Protein AF-A0A5E4IST2-F1 (afdb_monomer)

Mean predicted aligned error: 8.86 Å

Radius of gyration: 12.84 Å; Cα contacts (8 Å, |Δi|>4): 180; chains: 1; bounding box: 30×35×32 Å

Nearest PDB structures (foldseek):
  4nkb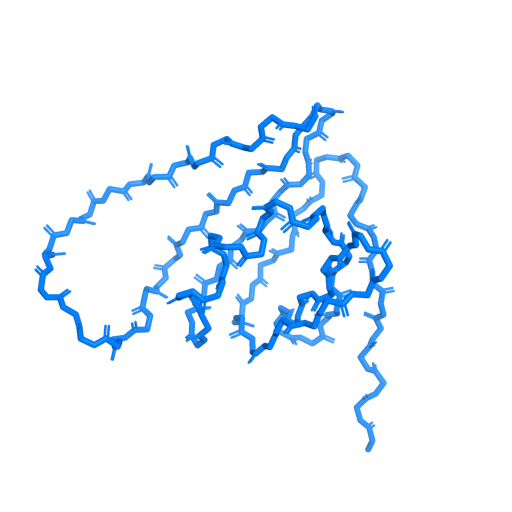-assembly1_B-2  TM=2.729E-01  e=9.017E+00  Caenorhabditis elegans
  1foe-assembly1_A  TM=2.025E-01  e=8.528E+00  Mus musculus

Secondary structure (DSSP, 8-state):
-----EE---TT-EEEEEEEEEEEETTEEEEEETTEEEEEEGGGHHHHGGGTTSEEEEEE-SSEEEEEEEE----S----------EEEE-

pLDDT: mean 79.35, std 18.85, range [38.97, 94.0]

Solvent-accessible surface area (b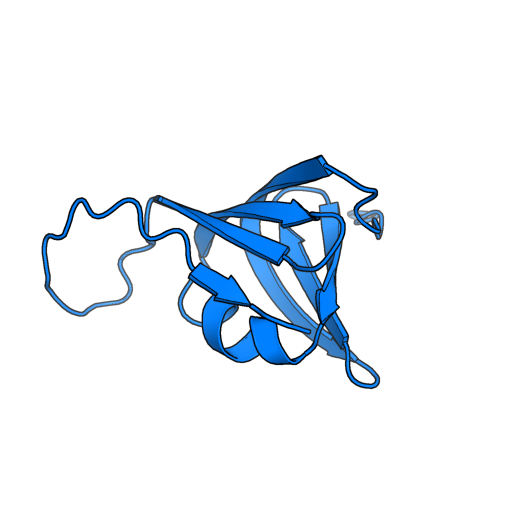ackbone atoms only — not comparable to full-atom values): 5384 Å² total; per-residue (Å²): 133,84,83,56,51,77,43,74,71,50,77,74,31,67,55,69,27,40,25,71,47,76,44,80,54,96,76,26,23,42,34,28,36,54,79,36,25,36,62,42,61,41,80,52,43,76,71,46,62,81,38,50,65,8,34,34,33,43,32,26,46,94,72,35,44,40,42,40,78,78,42,81,47,90,71,90,75,94,72,97,67,99,61,93,61,72,49,78,45,87,112

Foldseek 3Di:
DQPQAEDEADAQRKQWAAFADWDDDDQWIFTRGPSHTYIGGPVCVVVCVQQHRFTWMWTHHPFWIWIFTDGGDPPDDDDDDPDRDGDTDGD

Sequence (91 aa):
MIDSKVHRLGFYEESVGDLHNIREMDGYIMSSIGPVVVILPHELGAKLRPLIGSRIGILRTEQDYRLRIFQASKTGSTTKSTLMNTIRCQV

Structure (mmCIF, N/CA/C/O backbone):
data_AF-A0A5E4IST2-F1
#
_entry.id   AF-A0A5E4IST2-F1
#
loop_
_atom_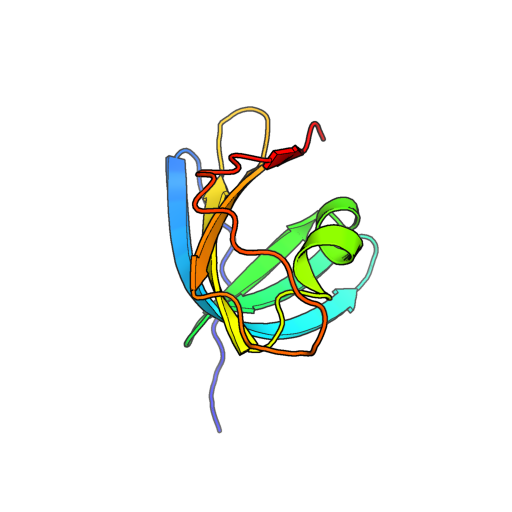site.group_PDB
_atom_site.id
_atom_site.type_symbol
_atom_site.label_atom_id
_atom_site.label_alt_id
_atom_site.label_comp_id
_atom_site.label_asym_id
_atom_site.label_entity_id
_atom_site.label_seq_id
_atom_site.pdbx_PDB_ins_code
_atom_site.Cartn_x
_atom_site.Cartn_y
_atom_site.Cartn_z
_atom_site.occupancy
_atom_site.B_iso_or_equiv
_atom_site.auth_seq_id
_atom_site.auth_comp_id
_atom_site.auth_asym_id
_atom_site.auth_atom_id
_atom_site.pdbx_PDB_model_num
ATOM 1 N N . MET A 1 1 ? -16.188 -12.631 9.703 1.00 40.19 1 MET A N 1
ATOM 2 C CA . MET A 1 1 ? -14.822 -13.029 9.305 1.00 40.19 1 MET A CA 1
ATOM 3 C C . MET A 1 1 ? -14.432 -12.090 8.184 1.00 40.19 1 MET A C 1
ATOM 5 O O . MET A 1 1 ? -15.166 -12.032 7.210 1.00 40.19 1 MET A O 1
ATOM 9 N N . ILE A 1 2 ? -13.429 -11.234 8.376 1.00 47.81 2 ILE A N 1
ATOM 10 C CA . ILE A 1 2 ? -13.005 -10.310 7.318 1.00 47.81 2 ILE A CA 1
ATOM 11 C C . ILE A 1 2 ? -11.958 -11.077 6.515 1.00 47.81 2 ILE A C 1
ATOM 13 O O . ILE A 1 2 ? -10.840 -11.256 6.994 1.00 47.81 2 ILE A O 1
ATOM 17 N N . ASP A 1 3 ? -12.341 -11.587 5.344 1.00 55.00 3 ASP A N 1
ATOM 18 C CA . ASP A 1 3 ? -11.401 -12.075 4.333 1.00 55.00 3 ASP A CA 1
ATOM 19 C C . ASP A 1 3 ? -10.626 -10.867 3.807 1.00 55.00 3 ASP A C 1
ATOM 21 O O . ASP A 1 3 ? -10.982 -10.239 2.808 1.00 55.00 3 ASP A O 1
ATOM 25 N N . SER A 1 4 ? -9.598 -10.463 4.548 1.00 65.56 4 SER A N 1
ATOM 26 C CA . SER A 1 4 ? -8.684 -9.426 4.099 1.00 65.56 4 SER A CA 1
ATOM 27 C C . SER A 1 4 ? -7.916 -9.970 2.902 1.00 65.56 4 SER A C 1
ATOM 29 O O . SER A 1 4 ? -6.939 -10.707 3.051 1.00 65.56 4 SER A O 1
ATOM 31 N N . LYS A 1 5 ? -8.390 -9.637 1.699 1.00 77.44 5 LYS A N 1
ATOM 32 C CA . LYS A 1 5 ? -7.757 -10.052 0.452 1.00 77.44 5 LYS A CA 1
ATOM 33 C C . LYS A 1 5 ? -6.330 -9.517 0.431 1.00 77.44 5 LYS A C 1
ATOM 35 O O . LYS A 1 5 ? -6.102 -8.307 0.510 1.00 77.44 5 LYS A O 1
ATOM 40 N N . VAL A 1 6 ? -5.381 -10.440 0.342 1.00 84.88 6 VAL A N 1
ATOM 41 C CA . VAL A 1 6 ? -3.975 -10.104 0.159 1.00 84.88 6 VAL A CA 1
ATOM 42 C C . VAL A 1 6 ? -3.796 -9.635 -1.278 1.00 84.88 6 VAL A C 1
ATOM 44 O O . VAL A 1 6 ? -4.164 -10.336 -2.221 1.00 84.88 6 VAL A O 1
ATOM 47 N N . HIS A 1 7 ? -3.264 -8.432 -1.439 1.00 89.31 7 HIS A N 1
ATOM 48 C CA . HIS A 1 7 ? -3.091 -7.767 -2.716 1.00 89.31 7 HIS A CA 1
ATOM 49 C C . HIS A 1 7 ? -1.634 -7.377 -2.920 1.00 89.31 7 HIS A C 1
ATOM 51 O O . HIS A 1 7 ? -0.984 -6.804 -2.041 1.00 89.31 7 HIS A O 1
ATOM 57 N N . ARG A 1 8 ? -1.115 -7.683 -4.105 1.00 89.75 8 ARG A N 1
ATOM 58 C CA . ARG A 1 8 ? 0.213 -7.251 -4.530 1.00 89.75 8 ARG A CA 1
ATOM 59 C C . ARG A 1 8 ? 0.035 -6.102 -5.508 1.00 89.75 8 ARG A C 1
ATOM 61 O O . ARG A 1 8 ? -0.564 -6.297 -6.556 1.00 89.75 8 ARG A O 1
ATOM 68 N N . LEU A 1 9 ? 0.589 -4.943 -5.163 1.00 90.38 9 LEU A N 1
ATOM 69 C CA . LEU A 1 9 ? 0.533 -3.760 -6.017 1.00 90.38 9 LEU A CA 1
ATOM 70 C C . LEU A 1 9 ? 1.274 -4.000 -7.339 1.00 90.38 9 LEU A C 1
ATOM 72 O O . LEU A 1 9 ? 2.451 -4.382 -7.329 1.00 90.38 9 LEU A O 1
ATOM 76 N N . GLY A 1 10 ? 0.588 -3.757 -8.452 1.00 91.62 10 GLY A N 1
ATOM 77 C CA . GLY A 1 10 ? 1.157 -3.653 -9.791 1.00 91.62 10 GLY A CA 1
ATOM 78 C C . GLY A 1 10 ? 1.883 -2.324 -10.022 1.00 91.62 10 GLY A C 1
ATOM 79 O O . GLY A 1 10 ? 1.924 -1.452 -9.154 1.00 91.62 10 GLY A O 1
ATOM 80 N N . PHE A 1 11 ? 2.486 -2.153 -11.200 1.00 92.75 11 PHE A N 1
ATOM 81 C CA . PHE A 1 11 ? 3.175 -0.905 -11.535 1.00 92.75 11 PHE A CA 1
ATOM 82 C C . PHE A 1 11 ? 2.207 0.274 -11.596 1.00 92.75 11 PHE A C 1
ATOM 84 O O . PHE A 1 11 ? 1.149 0.189 -12.213 1.00 92.75 11 PHE A O 1
ATOM 91 N N . TYR A 1 12 ? 2.608 1.374 -10.958 1.00 92.69 12 TYR A N 1
ATOM 92 C CA . TYR A 1 12 ? 1.822 2.596 -10.792 1.00 92.69 12 TYR A CA 1
ATOM 93 C C . TYR A 1 12 ? 0.493 2.397 -10.055 1.00 92.69 12 TYR A C 1
ATOM 95 O O . TYR A 1 12 ? -0.372 3.270 -10.088 1.00 92.69 12 TYR A O 1
ATOM 103 N N . GLU A 1 13 ? 0.346 1.276 -9.348 1.00 94.00 13 GLU A N 1
ATOM 104 C CA . GLU A 1 13 ? -0.799 1.026 -8.490 1.00 94.00 13 GLU A CA 1
ATOM 105 C C . GLU A 1 13 ? -0.558 1.604 -7.093 1.00 94.00 13 GLU A C 1
ATOM 107 O O . GLU A 1 13 ? 0.503 1.409 -6.488 1.00 94.00 13 GLU A O 1
ATOM 112 N N . GLU A 1 14 ? -1.560 2.310 -6.573 1.00 92.94 14 GLU A N 1
ATOM 113 C CA . GLU A 1 14 ? -1.542 2.900 -5.239 1.00 92.94 14 GLU A CA 1
ATOM 114 C C . GLU A 1 14 ? -2.609 2.258 -4.351 1.00 92.94 14 GLU A C 1
ATOM 116 O O . GLU A 1 14 ? -3.779 2.180 -4.723 1.00 92.94 14 GLU A O 1
ATOM 121 N N . SER A 1 15 ? -2.220 1.857 -3.140 1.00 93.31 15 SER A N 1
ATOM 122 C CA . SER A 1 15 ? -3.164 1.518 -2.073 1.00 93.31 15 SER A CA 1
ATOM 123 C C . SER A 1 15 ? -3.234 2.659 -1.071 1.00 93.31 15 SER A C 1
ATOM 125 O O . SER A 1 15 ? -2.224 3.001 -0.455 1.00 93.31 15 SER A O 1
ATOM 127 N N . VAL A 1 16 ? -4.432 3.208 -0.869 1.00 93.19 16 VAL A N 1
ATOM 128 C CA . VAL A 1 16 ? -4.691 4.306 0.070 1.00 93.19 16 VAL A CA 1
ATOM 129 C C . VAL A 1 16 ? -5.711 3.876 1.113 1.00 93.19 16 VAL A C 1
ATOM 131 O O . VAL A 1 16 ? -6.801 3.421 0.772 1.00 93.19 16 VAL A O 1
ATOM 134 N N . GLY A 1 17 ? -5.392 4.076 2.387 1.00 92.56 17 GLY A N 1
ATOM 135 C CA . GLY A 1 17 ? -6.290 3.731 3.484 1.00 92.56 17 GLY A CA 1
ATOM 136 C C . GLY A 1 17 ? -5.653 3.912 4.852 1.00 92.56 17 GLY A C 1
ATOM 137 O O . GLY A 1 17 ? -4.516 4.370 4.976 1.00 92.56 17 GLY A O 1
ATOM 138 N N . ASP A 1 18 ? -6.407 3.554 5.883 1.00 93.31 18 ASP A N 1
ATOM 139 C CA . ASP A 1 18 ? -5.921 3.586 7.257 1.00 93.31 18 ASP A CA 1
ATOM 140 C C . ASP A 1 18 ? -5.016 2.384 7.508 1.00 93.31 18 ASP A C 1
ATOM 142 O O . ASP A 1 18 ? -5.376 1.240 7.218 1.00 93.31 18 ASP A O 1
ATOM 146 N N . LEU A 1 19 ? -3.816 2.640 8.024 1.00 93.12 19 LEU A N 1
ATOM 147 C CA . LEU A 1 19 ? -2.886 1.580 8.373 1.00 93.12 19 LEU A CA 1
ATOM 148 C C . LEU A 1 19 ? -3.297 0.968 9.710 1.00 93.12 19 LEU A C 1
ATOM 150 O O . LEU A 1 19 ? -3.111 1.576 10.761 1.00 93.12 19 LEU A O 1
ATOM 154 N N . HIS A 1 20 ? -3.828 -0.247 9.690 1.00 91.12 20 HIS A N 1
ATOM 155 C CA . HIS A 1 20 ? -4.317 -0.904 10.901 1.00 91.12 20 HIS A CA 1
ATOM 156 C C . HIS A 1 20 ? -3.259 -1.769 11.581 1.00 91.12 20 HIS A C 1
ATOM 158 O O . HIS A 1 20 ? -3.169 -1.791 12.806 1.00 91.12 20 HIS A O 1
ATOM 164 N N . ASN A 1 21 ? -2.483 -2.523 10.802 1.00 90.62 21 ASN A N 1
ATOM 165 C CA . ASN A 1 21 ? -1.539 -3.500 11.334 1.00 90.62 21 ASN A CA 1
ATOM 166 C C . ASN A 1 21 ? -0.427 -3.792 10.323 1.00 90.62 21 ASN A C 1
ATOM 168 O O . ASN A 1 21 ? -0.626 -3.650 9.115 1.00 90.62 21 ASN A O 1
ATOM 172 N N . ILE A 1 22 ? 0.724 -4.233 10.820 1.00 91.81 22 ILE A N 1
ATOM 173 C CA . ILE A 1 22 ? 1.869 -4.680 10.033 1.00 91.81 22 ILE A CA 1
ATOM 174 C C . ILE A 1 22 ? 2.338 -6.000 10.632 1.00 91.81 22 ILE A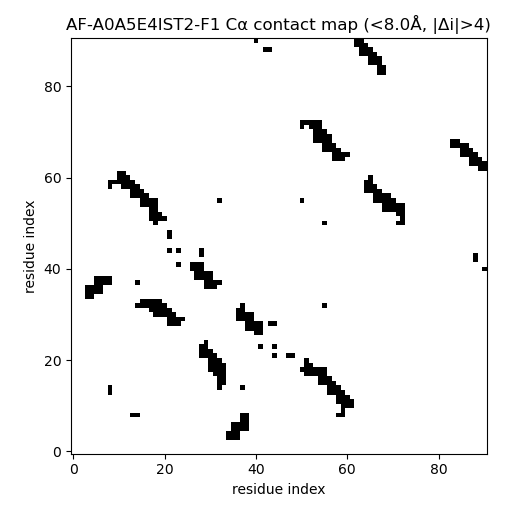 C 1
ATOM 176 O O . ILE A 1 22 ? 2.655 -6.070 11.819 1.00 91.81 22 ILE A O 1
ATOM 180 N N . ARG A 1 23 ? 2.398 -7.042 9.808 1.00 91.38 23 ARG A N 1
ATOM 181 C CA . ARG A 1 23 ? 2.972 -8.341 10.177 1.00 91.38 23 ARG A CA 1
ATOM 182 C C . ARG A 1 23 ? 4.212 -8.600 9.345 1.00 91.38 23 ARG A C 1
ATOM 184 O O . ARG A 1 23 ? 4.194 -8.342 8.151 1.00 91.38 23 ARG A O 1
ATOM 191 N N . GLU A 1 24 ? 5.264 -9.119 9.955 1.00 89.75 24 GLU A N 1
ATOM 192 C CA . GLU A 1 24 ? 6.458 -9.565 9.234 1.00 89.75 24 GLU A CA 1
ATOM 193 C C . GLU A 1 24 ? 6.372 -11.061 8.959 1.00 89.75 24 GLU A C 1
ATOM 195 O O . GLU A 1 24 ? 6.026 -11.836 9.850 1.00 89.75 24 GLU A O 1
ATOM 200 N N . MET A 1 25 ? 6.654 -11.448 7.716 1.00 84.69 25 MET A N 1
ATOM 201 C CA . MET A 1 25 ? 6.672 -12.836 7.258 1.00 84.69 25 MET A CA 1
ATOM 202 C C . MET A 1 25 ? 7.744 -13.006 6.181 1.00 84.69 25 MET A C 1
ATOM 204 O O . MET A 1 25 ? 7.702 -12.312 5.169 1.00 84.69 25 MET A O 1
ATOM 208 N N . ASP A 1 26 ? 8.688 -13.923 6.403 1.00 82.75 26 ASP A N 1
ATOM 209 C CA . ASP A 1 26 ? 9.668 -14.397 5.411 1.00 82.75 26 ASP A CA 1
ATOM 210 C C . ASP A 1 26 ? 10.377 -13.288 4.604 1.00 82.75 26 ASP A C 1
ATOM 212 O O . ASP A 1 26 ? 10.501 -13.363 3.385 1.00 82.75 26 ASP A O 1
ATOM 216 N N . GLY A 1 27 ? 10.831 -12.222 5.275 1.00 84.69 27 GLY A N 1
ATOM 217 C CA . GLY A 1 27 ? 11.535 -11.104 4.621 1.00 84.69 27 GLY A CA 1
ATOM 218 C C . GLY A 1 27 ? 10.626 -10.082 3.925 1.00 84.69 27 GLY A C 1
ATOM 219 O O . GLY A 1 27 ? 11.112 -9.148 3.285 1.00 84.69 27 GLY A O 1
ATOM 220 N N . TYR A 1 28 ? 9.311 -10.204 4.097 1.00 88.56 28 TYR A N 1
ATOM 221 C CA . TYR A 1 28 ? 8.305 -9.242 3.656 1.00 88.56 28 TYR A CA 1
ATOM 222 C C . TYR A 1 28 ? 7.485 -8.729 4.838 1.00 88.56 28 TYR A C 1
ATOM 224 O O . TYR A 1 28 ? 7.476 -9.301 5.932 1.00 88.56 28 TYR A O 1
ATOM 232 N N . ILE A 1 29 ? 6.763 -7.635 4.610 1.00 92.75 29 ILE A N 1
ATOM 233 C CA . ILE A 1 29 ? 5.741 -7.147 5.532 1.00 92.75 29 ILE A CA 1
ATOM 234 C C . ILE A 1 29 ? 4.368 -7.224 4.864 1.00 92.75 29 ILE A C 1
ATOM 236 O O . ILE A 1 29 ? 4.194 -6.871 3.699 1.00 92.75 29 ILE A O 1
ATOM 240 N N . MET A 1 30 ? 3.372 -7.648 5.625 1.00 92.81 30 MET A N 1
ATOM 241 C CA . MET A 1 30 ? 1.963 -7.604 5.266 1.00 92.81 30 MET A CA 1
ATOM 242 C C . MET A 1 30 ? 1.328 -6.436 6.012 1.00 92.81 30 MET A C 1
ATOM 244 O O . MET A 1 30 ? 1.138 -6.491 7.229 1.00 92.81 30 MET A O 1
ATOM 248 N N . SER A 1 31 ? 1.029 -5.363 5.285 1.00 92.69 31 SER A N 1
ATOM 249 C CA . SER A 1 31 ? 0.442 -4.141 5.837 1.00 92.69 31 SER A CA 1
ATOM 250 C C . SER A 1 31 ? -1.057 -4.111 5.565 1.00 92.69 31 SER A C 1
ATOM 252 O O . SER A 1 31 ? -1.481 -4.139 4.415 1.00 92.69 31 SER A O 1
ATOM 254 N N . SER A 1 32 ? -1.868 -4.057 6.618 1.00 93.56 32 SER A N 1
ATOM 255 C CA . SER A 1 32 ? -3.324 -3.909 6.507 1.00 93.56 32 SER A CA 1
ATOM 256 C C . SER A 1 32 ? -3.661 -2.437 6.276 1.00 93.56 32 SER A C 1
ATOM 258 O O . SER A 1 32 ? -3.539 -1.639 7.205 1.00 93.56 32 SER A O 1
ATOM 260 N N . ILE A 1 33 ? -4.039 -2.085 5.047 1.00 92.00 33 ILE A N 1
ATOM 261 C CA . ILE A 1 33 ? -4.355 -0.719 4.610 1.00 92.00 33 ILE A CA 1
ATOM 262 C C . ILE A 1 33 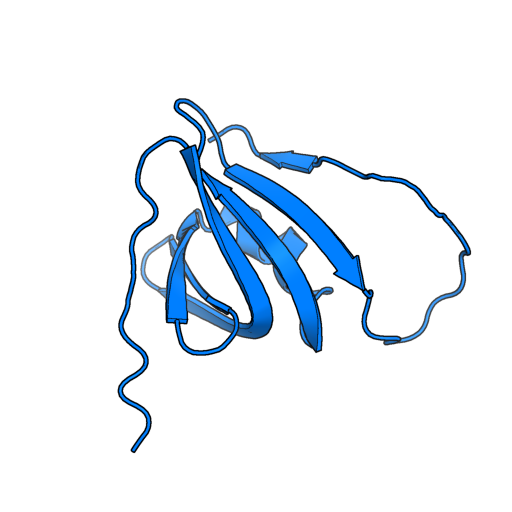? -5.833 -0.694 4.208 1.00 92.00 33 ILE A C 1
ATOM 264 O O . ILE A 1 33 ? -6.216 -1.183 3.143 1.00 92.00 33 ILE A O 1
ATOM 268 N N . GLY A 1 34 ? -6.681 -0.159 5.088 1.00 88.06 34 GLY A N 1
ATOM 269 C CA . GLY A 1 34 ? -8.134 -0.254 4.954 1.00 88.06 34 GLY A CA 1
ATOM 270 C C . GLY A 1 34 ? -8.603 -1.720 4.868 1.00 88.06 34 GLY A C 1
ATOM 271 O O . GLY A 1 34 ? -8.190 -2.536 5.694 1.00 88.06 34 GLY A O 1
ATOM 272 N N . PRO A 1 35 ? -9.450 -2.091 3.887 1.00 87.56 35 PRO A N 1
ATOM 273 C CA . PRO A 1 35 ? -9.961 -3.458 3.753 1.00 87.56 35 PRO A CA 1
ATOM 274 C C . PRO A 1 35 ? -8.976 -4.440 3.088 1.00 87.56 35 PRO A C 1
ATOM 276 O O . PRO A 1 35 ? -9.295 -5.622 2.960 1.00 87.56 35 PRO A O 1
ATOM 279 N N . VAL A 1 36 ? -7.803 -3.975 2.646 1.00 89.88 36 VAL A N 1
ATOM 280 C CA . VAL A 1 36 ? -6.847 -4.757 1.848 1.00 89.88 36 VAL A CA 1
ATOM 281 C C . VAL A 1 36 ? -5.565 -5.004 2.640 1.00 89.88 36 VAL A C 1
ATOM 283 O O . VAL A 1 36 ? -5.110 -4.150 3.400 1.00 89.88 36 VAL A O 1
ATOM 286 N N . VAL A 1 37 ? -4.949 -6.171 2.447 1.00 92.38 37 VAL A N 1
ATOM 287 C CA . VAL A 1 37 ? -3.613 -6.466 2.986 1.00 92.38 37 VAL A CA 1
ATOM 288 C C . VAL A 1 37 ? -2.595 -6.383 1.864 1.00 92.38 37 VAL A C 1
ATOM 290 O O . VAL A 1 37 ? -2.655 -7.161 0.922 1.00 92.38 37 VAL A O 1
ATOM 293 N N . VAL A 1 38 ? -1.645 -5.461 1.964 1.00 92.69 38 VAL A N 1
ATOM 294 C CA . VAL A 1 38 ? -0.620 -5.237 0.943 1.00 92.69 38 VAL A CA 1
ATOM 295 C C . VAL A 1 38 ? 0.697 -5.884 1.354 1.00 92.69 38 VAL A C 1
ATOM 297 O O . VAL A 1 38 ? 1.186 -5.644 2.459 1.00 92.69 38 VAL A O 1
ATOM 300 N N . ILE A 1 39 ? 1.286 -6.679 0.457 1.00 91.88 39 ILE A N 1
ATOM 301 C CA . ILE A 1 39 ? 2.636 -7.232 0.644 1.00 91.88 39 ILE A CA 1
ATOM 302 C C . ILE A 1 39 ? 3.669 -6.201 0.191 1.00 91.88 39 ILE A C 1
ATOM 304 O O . ILE A 1 39 ? 3.633 -5.734 -0.951 1.00 91.88 39 ILE A O 1
ATOM 308 N N . LEU A 1 40 ? 4.606 -5.871 1.075 1.00 91.44 40 LEU A N 1
ATOM 309 C CA . LEU A 1 40 ? 5.663 -4.894 0.842 1.00 91.44 40 LEU A CA 1
ATOM 310 C C . LEU A 1 40 ? 7.028 -5.455 1.283 1.00 91.44 40 LEU A C 1
ATOM 312 O O . LEU A 1 40 ? 7.082 -6.410 2.060 1.00 91.44 40 LEU A O 1
ATOM 316 N N . PRO A 1 41 ? 8.137 -4.860 0.819 1.00 90.31 41 PRO A N 1
ATOM 317 C CA . PRO A 1 41 ? 9.479 -5.184 1.298 1.00 90.31 41 PRO A CA 1
ATOM 318 C C . PRO A 1 41 ? 9.637 -4.929 2.802 1.00 90.31 41 PRO A C 1
ATOM 320 O O . PRO A 1 41 ? 9.075 -3.965 3.332 1.00 90.31 41 PRO A O 1
ATOM 323 N N . HIS A 1 42 ? 10.446 -5.747 3.481 1.00 88.94 42 HIS A N 1
ATOM 324 C CA . HIS A 1 42 ? 10.692 -5.625 4.922 1.00 88.94 42 HIS A CA 1
ATOM 325 C C . HIS A 1 42 ? 11.218 -4.241 5.346 1.00 88.94 42 HIS A C 1
ATOM 327 O O . HIS A 1 42 ? 10.819 -3.718 6.384 1.00 88.94 42 HIS A O 1
ATOM 333 N N . GLU A 1 43 ? 12.038 -3.598 4.514 1.00 86.56 43 GLU A N 1
ATOM 334 C CA . GLU A 1 43 ? 12.631 -2.277 4.782 1.00 86.56 43 GLU A CA 1
ATOM 335 C C . GLU A 1 43 ? 11.587 -1.174 5.018 1.00 86.56 43 GLU A C 1
ATOM 337 O O . GLU A 1 43 ? 11.831 -0.219 5.763 1.00 86.56 43 GLU A O 1
ATOM 342 N N . LEU A 1 44 ? 10.396 -1.294 4.414 1.00 87.69 44 LEU A N 1
ATOM 343 C CA . LEU A 1 44 ? 9.305 -0.346 4.646 1.00 87.69 44 LEU A CA 1
ATOM 344 C C . LEU A 1 44 ? 8.712 -0.487 6.054 1.00 87.69 44 LEU A C 1
ATOM 346 O O . LEU A 1 44 ? 8.100 0.460 6.549 1.00 87.69 44 LEU A O 1
ATOM 350 N N . GLY A 1 45 ? 8.914 -1.622 6.724 1.00 87.62 45 GLY A N 1
ATOM 351 C CA . GLY A 1 45 ? 8.294 -1.941 8.006 1.00 87.62 45 GLY A CA 1
ATOM 352 C C . GLY A 1 45 ? 8.664 -0.926 9.078 1.00 87.62 45 GLY A C 1
ATOM 353 O O . GLY A 1 45 ? 7.785 -0.386 9.748 1.00 87.62 45 GLY A O 1
ATOM 354 N N . ALA A 1 46 ? 9.948 -0.571 9.170 1.00 87.31 46 ALA A N 1
ATOM 355 C CA . ALA A 1 46 ? 10.436 0.430 10.119 1.00 87.31 46 ALA A CA 1
ATOM 356 C C . ALA A 1 46 ? 9.791 1.814 9.915 1.00 87.31 46 ALA A C 1
ATOM 358 O O . ALA A 1 46 ? 9.545 2.530 10.885 1.00 87.31 46 ALA A O 1
ATOM 359 N N . LYS A 1 47 ? 9.473 2.178 8.665 1.00 87.06 47 LYS A N 1
ATOM 360 C CA . LYS A 1 47 ? 8.842 3.462 8.318 1.00 87.06 47 LYS A CA 1
ATOM 361 C C . LYS A 1 47 ? 7.331 3.452 8.543 1.00 87.06 47 LYS A C 1
ATOM 363 O O . LYS A 1 47 ? 6.759 4.482 8.880 1.00 87.06 47 LYS A O 1
ATOM 368 N N . LEU A 1 48 ? 6.689 2.299 8.361 1.00 89.62 48 LEU A N 1
ATOM 369 C CA . LEU A 1 48 ? 5.242 2.139 8.480 1.00 89.62 48 LEU A CA 1
ATOM 370 C C . LEU A 1 48 ? 4.780 1.910 9.925 1.00 89.62 48 LEU A C 1
ATOM 372 O O . LEU A 1 48 ? 3.728 2.412 10.304 1.00 89.62 48 LEU A O 1
ATOM 376 N N . ARG A 1 49 ? 5.561 1.210 10.757 1.00 89.81 49 ARG A N 1
ATOM 377 C CA . ARG A 1 49 ? 5.242 0.956 12.179 1.00 89.81 49 ARG A CA 1
ATOM 378 C C . ARG A 1 49 ? 4.823 2.205 12.976 1.00 89.81 49 ARG A C 1
ATOM 380 O O . ARG A 1 49 ? 3.798 2.126 13.650 1.00 89.81 49 ARG A O 1
ATOM 387 N N . PRO A 1 50 ? 5.521 3.357 12.906 1.00 90.00 50 PRO A N 1
ATOM 388 C CA . PRO A 1 50 ? 5.091 4.560 13.626 1.00 90.00 50 PRO A CA 1
ATOM 389 C C . PRO A 1 50 ? 3.814 5.199 13.056 1.00 90.00 50 PRO A C 1
ATOM 391 O O . PRO A 1 50 ? 3.243 6.081 13.689 1.00 90.00 50 PRO A O 1
ATOM 394 N N . LEU A 1 51 ? 3.359 4.768 11.876 1.00 89.44 51 LEU A N 1
ATOM 395 C CA . LEU A 1 51 ? 2.182 5.289 11.180 1.00 89.44 51 LEU A CA 1
ATOM 396 C C . LEU A 1 51 ? 0.938 4.417 11.393 1.00 89.44 51 LEU A C 1
ATOM 398 O O . LEU A 1 51 ? -0.078 4.636 10.738 1.00 89.44 51 LEU A O 1
ATOM 402 N N . ILE A 1 52 ? 0.978 3.430 12.291 1.00 91.69 52 ILE A N 1
ATOM 403 C CA . ILE A 1 52 ? -0.216 2.650 12.635 1.00 91.69 52 ILE A CA 1
ATOM 404 C C . ILE A 1 52 ? -1.294 3.595 13.201 1.00 91.69 52 ILE A C 1
ATOM 406 O O . ILE A 1 52 ? -1.043 4.440 14.063 1.00 91.69 52 ILE A O 1
ATOM 410 N N . GLY A 1 53 ? -2.504 3.480 12.662 1.00 90.50 53 GLY A N 1
ATOM 411 C CA . GLY A 1 53 ? -3.638 4.373 12.898 1.00 90.50 53 GLY A CA 1
ATOM 412 C C . GLY A 1 53 ? -3.661 5.623 12.012 1.00 90.50 53 GLY A C 1
ATOM 413 O O . GLY A 1 53 ? -4.627 6.378 12.074 1.00 90.50 53 GLY A O 1
ATOM 414 N N . SER A 1 54 ? -2.625 5.866 11.204 1.00 90.69 54 SER A N 1
ATOM 415 C CA . SER A 1 54 ? -2.578 6.974 10.244 1.00 90.69 54 SER A CA 1
ATOM 416 C C . SER A 1 54 ? -3.189 6.569 8.908 1.00 90.69 54 SER A C 1
ATOM 418 O O . SER A 1 54 ? -3.057 5.421 8.475 1.00 90.69 54 SER A O 1
ATOM 420 N N . ARG A 1 55 ? -3.760 7.541 8.193 1.00 92.12 55 ARG A N 1
ATOM 421 C CA . ARG A 1 55 ? -4.146 7.351 6.792 1.00 92.12 55 ARG A CA 1
ATOM 422 C C . ARG A 1 55 ? -2.928 7.526 5.893 1.00 92.12 55 ARG A C 1
ATOM 424 O O . ARG A 1 55 ? -2.345 8.616 5.848 1.00 92.12 55 ARG A O 1
ATOM 431 N N . ILE A 1 56 ? -2.561 6.477 5.164 1.00 93.62 56 ILE A N 1
ATOM 432 C CA . ILE A 1 56 ? -1.381 6.438 4.292 1.00 93.62 56 ILE A CA 1
ATOM 433 C C . ILE A 1 56 ? -1.747 6.026 2.862 1.00 93.62 56 ILE A C 1
ATOM 435 O O . ILE A 1 56 ? -2.793 5.429 2.619 1.00 93.62 56 ILE A O 1
ATOM 439 N N . GLY A 1 57 ? -0.870 6.355 1.919 1.00 93.38 57 GLY A N 1
ATOM 440 C CA . GLY A 1 57 ? -0.875 5.876 0.542 1.00 93.38 57 GLY A CA 1
ATOM 441 C C . GLY A 1 57 ? 0.459 5.223 0.221 1.00 93.38 57 GLY A C 1
ATOM 442 O O . GLY A 1 57 ? 1.509 5.773 0.559 1.00 93.38 57 GLY A O 1
ATOM 443 N N . ILE A 1 58 ? 0.428 4.050 -0.401 1.00 93.88 58 ILE A N 1
ATOM 444 C CA . ILE A 1 58 ? 1.624 3.359 -0.876 1.00 93.88 58 ILE A CA 1
ATOM 445 C C . ILE A 1 58 ? 1.469 3.117 -2.366 1.00 93.88 58 ILE A C 1
ATOM 447 O O . ILE A 1 58 ? 0.621 2.331 -2.782 1.00 93.88 58 ILE A O 1
ATOM 451 N N . LEU A 1 59 ? 2.310 3.787 -3.144 1.00 93.62 59 LEU A N 1
ATOM 452 C CA . LEU A 1 59 ? 2.395 3.657 -4.591 1.00 93.62 59 LEU A CA 1
ATOM 453 C C . LEU A 1 59 ? 3.556 2.732 -4.941 1.00 93.62 59 LEU A C 1
ATOM 455 O O . LEU A 1 59 ? 4.693 2.988 -4.534 1.00 93.62 59 LEU A O 1
ATOM 459 N N . ARG A 1 60 ? 3.291 1.696 -5.734 1.00 93.62 60 ARG A N 1
ATOM 460 C CA . ARG A 1 60 ? 4.347 0.916 -6.380 1.00 93.62 60 ARG A CA 1
ATOM 461 C C . ARG A 1 60 ? 4.782 1.629 -7.657 1.00 93.62 60 ARG A C 1
ATOM 463 O O . ARG A 1 60 ? 3.972 1.865 -8.546 1.00 93.62 60 ARG A O 1
ATOM 470 N N . THR A 1 61 ? 6.064 1.944 -7.775 1.00 91.75 61 THR A N 1
ATOM 471 C CA . THR A 1 61 ? 6.671 2.392 -9.032 1.00 91.75 61 THR A CA 1
ATOM 472 C C . THR A 1 61 ? 7.388 1.223 -9.711 1.00 91.75 61 THR A C 1
ATOM 474 O O . THR A 1 61 ? 7.403 0.094 -9.208 1.00 91.75 61 THR A O 1
ATOM 477 N N . GLU A 1 62 ? 7.980 1.473 -10.876 1.00 92.44 62 GLU A N 1
ATOM 478 C CA . GLU A 1 62 ? 8.801 0.480 -11.575 1.00 92.44 62 GLU A CA 1
ATOM 479 C C . GLU A 1 62 ? 9.994 0.016 -10.727 1.00 92.44 62 GLU A C 1
ATOM 481 O O . GLU A 1 62 ? 10.334 -1.166 -10.731 1.00 92.44 62 GLU A O 1
ATOM 486 N N . GLN A 1 63 ? 10.582 0.930 -9.951 1.00 88.06 63 GLN A N 1
ATOM 487 C CA . GLN A 1 63 ? 11.842 0.715 -9.234 1.00 88.06 63 GLN A CA 1
ATOM 488 C C . GLN A 1 63 ? 11.654 0.594 -7.722 1.00 88.06 63 GLN A C 1
ATOM 490 O O . GLN A 1 63 ? 12.398 -0.124 -7.072 1.00 88.06 63 GLN A O 1
ATOM 495 N N . ASP A 1 64 ? 10.680 1.301 -7.153 1.00 90.94 64 ASP A N 1
ATOM 496 C CA . ASP A 1 64 ? 10.556 1.487 -5.711 1.00 90.94 64 ASP A CA 1
ATOM 497 C C . ASP A 1 64 ? 9.102 1.536 -5.225 1.00 90.94 64 ASP A C 1
ATOM 499 O O . ASP A 1 64 ? 8.142 1.419 -5.990 1.00 90.94 64 ASP A O 1
ATOM 503 N N . TYR A 1 65 ? 8.941 1.706 -3.914 1.00 91.62 65 TYR A N 1
ATOM 504 C CA . TYR A 1 65 ? 7.675 2.091 -3.303 1.00 91.62 65 TYR A CA 1
ATOM 505 C C . TYR A 1 65 ? 7.767 3.523 -2.786 1.00 91.62 65 TYR A C 1
ATOM 507 O O . TYR A 1 65 ? 8.762 3.918 -2.168 1.00 91.62 65 TYR A O 1
ATOM 515 N N . ARG A 1 66 ? 6.697 4.290 -2.993 1.00 91.38 66 ARG A N 1
ATOM 516 C CA . ARG A 1 66 ? 6.551 5.643 -2.457 1.00 91.38 66 ARG A CA 1
ATOM 517 C C . ARG A 1 66 ? 5.462 5.675 -1.407 1.00 91.38 66 ARG A C 1
ATOM 519 O O . ARG A 1 66 ? 4.330 5.278 -1.664 1.00 91.38 66 ARG A O 1
ATOM 526 N N . LEU A 1 67 ? 5.824 6.187 -0.238 1.00 90.75 67 LEU A N 1
ATOM 527 C CA . LEU A 1 67 ? 4.913 6.403 0.875 1.00 90.75 67 LEU A CA 1
ATOM 528 C C . LEU A 1 67 ? 4.423 7.852 0.881 1.00 90.75 67 LEU A C 1
ATOM 530 O O . LEU A 1 67 ? 5.225 8.787 0.816 1.00 90.75 67 LEU A O 1
ATOM 534 N N . ARG A 1 68 ? 3.111 8.022 1.026 1.00 91.31 68 ARG A N 1
ATOM 535 C CA . ARG A 1 68 ? 2.433 9.295 1.256 1.00 91.31 68 ARG A CA 1
ATOM 536 C C . ARG A 1 68 ? 1.650 9.224 2.563 1.00 91.31 68 ARG A C 1
ATOM 538 O O . ARG A 1 68 ? 0.931 8.263 2.808 1.00 91.31 68 ARG A O 1
ATOM 545 N N . ILE A 1 69 ? 1.763 10.252 3.397 1.00 90.69 69 ILE A N 1
ATOM 546 C CA . ILE A 1 69 ? 1.043 10.346 4.673 1.00 90.69 69 ILE A CA 1
ATOM 547 C C . ILE A 1 69 ? -0.040 11.411 4.513 1.00 90.69 69 ILE A C 1
ATOM 549 O O . ILE A 1 69 ? 0.267 12.555 4.178 1.00 90.69 69 ILE A O 1
ATOM 553 N N . PHE A 1 70 ? -1.304 11.037 4.711 1.00 85.44 70 PHE A N 1
ATOM 554 C CA . PHE A 1 70 ? -2.439 11.959 4.594 1.00 85.44 70 PHE A CA 1
ATOM 555 C C . PHE A 1 70 ? -2.807 12.568 5.944 1.00 85.44 70 PHE A C 1
ATOM 557 O O . PHE A 1 70 ? -3.019 13.774 6.042 1.00 85.44 70 PHE A O 1
ATOM 564 N N . GLN A 1 71 ? -2.880 11.737 6.984 1.00 78.81 71 GLN A N 1
ATOM 565 C CA . GLN A 1 71 ? -3.194 12.161 8.346 1.00 78.81 71 GLN A CA 1
ATOM 566 C C . GLN A 1 71 ? -2.391 11.315 9.324 1.00 78.81 71 GLN A C 1
ATOM 568 O O . GLN A 1 71 ? -2.617 10.113 9.420 1.00 78.81 71 GLN A O 1
ATOM 573 N N . ALA A 1 72 ? -1.458 11.945 10.037 1.00 69.69 72 ALA A N 1
ATOM 574 C CA . ALA A 1 72 ? -0.704 11.287 11.092 1.00 69.69 72 ALA A CA 1
ATOM 575 C C . ALA A 1 72 ? -1.604 11.069 12.321 1.00 69.69 72 ALA A C 1
ATOM 577 O O . ALA A 1 72 ? -2.181 12.025 12.851 1.00 69.69 72 ALA A O 1
ATOM 578 N N . SER A 1 73 ? -1.718 9.824 12.782 1.00 62.59 73 SER A N 1
ATOM 579 C CA . SER A 1 73 ? -2.291 9.496 14.085 1.00 62.59 73 SER A CA 1
ATOM 580 C C . SER A 1 73 ? -1.414 10.121 15.167 1.00 62.59 73 SER A C 1
ATOM 582 O O . SER A 1 73 ? -0.190 9.994 15.169 1.00 62.59 73 SER A O 1
ATOM 584 N N . LYS A 1 74 ? -2.039 10.865 16.083 1.00 55.22 74 LYS A N 1
ATOM 585 C CA . LYS A 1 74 ? -1.348 11.509 17.203 1.00 55.22 74 LYS A CA 1
ATOM 586 C C . LYS A 1 74 ? -0.915 10.453 18.222 1.00 55.22 74 LYS A C 1
ATOM 588 O O . LYS A 1 74 ? -1.576 10.283 19.241 1.00 55.22 74 LYS A O 1
ATOM 593 N N . THR A 1 75 ? 0.213 9.799 17.992 1.00 46.88 75 THR A N 1
ATOM 594 C CA . THR A 1 75 ? 0.962 9.142 19.068 1.00 46.88 75 THR A CA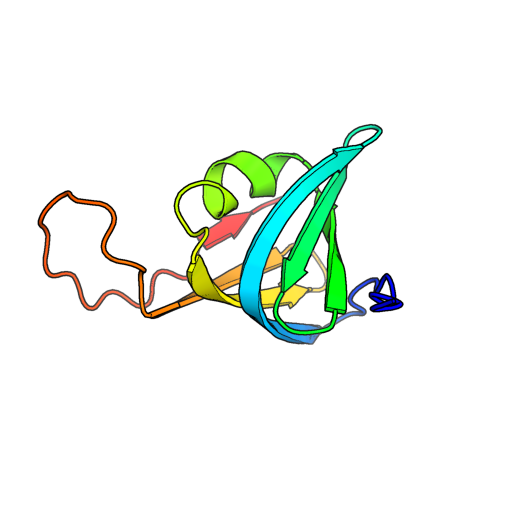 1
ATOM 595 C C . THR A 1 75 ? 2.146 10.055 19.375 1.00 46.88 75 THR A C 1
ATOM 597 O O . THR A 1 75 ? 2.985 10.304 18.516 1.00 46.88 75 THR A O 1
ATOM 600 N N . GLY A 1 76 ? 2.104 10.702 20.541 1.00 51.38 76 GLY A N 1
ATOM 601 C CA . GLY A 1 76 ? 2.807 11.952 20.835 1.00 51.38 76 GLY A CA 1
ATOM 602 C C . GLY A 1 76 ? 4.289 12.017 20.448 1.00 51.38 76 GLY A C 1
ATOM 603 O O . GLY A 1 76 ? 5.128 11.343 21.026 1.00 51.38 76 GLY A O 1
ATOM 604 N N . SER A 1 77 ? 4.624 12.950 19.561 1.00 38.97 77 SER A N 1
ATOM 605 C CA . SER A 1 77 ? 5.579 14.021 19.861 1.00 38.97 77 SER A CA 1
ATOM 606 C C . SER A 1 77 ? 5.412 15.154 18.847 1.00 38.97 77 SER A C 1
ATOM 608 O O . SER A 1 77 ? 5.189 14.966 17.654 1.00 38.97 77 SER A O 1
ATOM 610 N N . THR A 1 78 ? 5.399 16.362 19.384 1.00 48.78 78 THR A N 1
ATOM 611 C CA . THR A 1 78 ? 5.184 17.637 18.714 1.00 48.78 78 THR A CA 1
ATOM 612 C C . THR A 1 78 ? 6.191 17.875 17.595 1.00 48.78 78 THR A C 1
ATOM 614 O O . THR A 1 78 ? 7.351 18.138 17.882 1.00 48.78 78 THR A O 1
ATOM 617 N N . THR A 1 79 ? 5.747 17.959 16.340 1.00 39.94 79 THR A N 1
ATOM 618 C CA . THR A 1 79 ? 6.115 19.102 15.486 1.00 39.94 79 THR A CA 1
ATOM 619 C C . THR A 1 79 ? 5.126 19.260 14.340 1.00 39.94 79 THR A C 1
ATOM 621 O O . THR A 1 79 ? 4.892 18.351 13.549 1.00 39.94 79 THR A O 1
ATOM 624 N N . LYS A 1 80 ? 4.534 20.454 14.250 1.00 41.59 80 LYS A N 1
ATOM 625 C CA . LYS A 1 80 ? 3.823 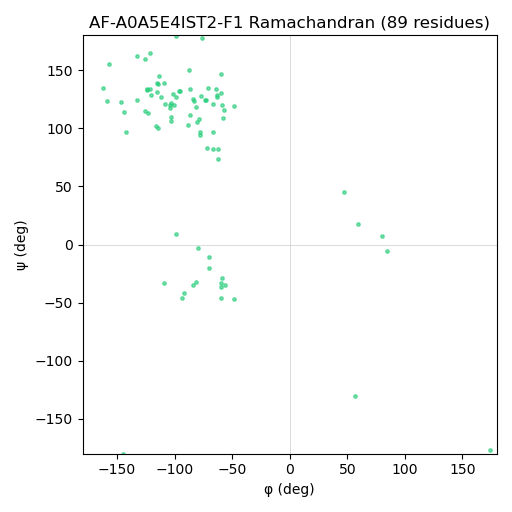20.916 13.060 1.00 41.59 80 LYS A CA 1
ATOM 626 C C . LYS A 1 80 ? 4.810 20.876 11.892 1.00 41.59 80 LYS A C 1
ATOM 628 O O . LYS A 1 80 ? 5.719 21.695 11.834 1.00 41.59 80 LYS A O 1
ATOM 633 N N . SER A 1 81 ? 4.637 19.944 10.970 1.00 41.16 81 SER A N 1
ATOM 63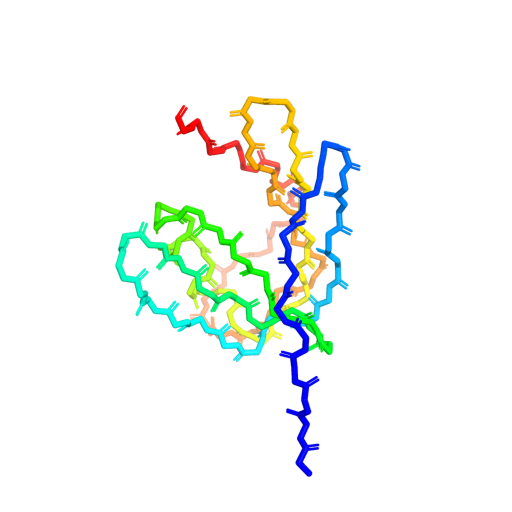4 C CA . SER A 1 81 ? 5.264 20.045 9.661 1.00 41.16 81 SER A CA 1
ATOM 635 C C . SER A 1 81 ? 4.294 19.520 8.625 1.00 41.16 81 SER A C 1
ATOM 637 O O . SER A 1 81 ? 4.160 18.321 8.397 1.00 41.16 81 SER A O 1
ATOM 639 N N . THR A 1 82 ? 3.586 20.464 8.016 1.00 45.00 82 THR A N 1
ATOM 640 C CA . THR A 1 82 ? 3.030 20.314 6.678 1.00 45.00 82 THR A CA 1
ATOM 641 C C . THR A 1 82 ? 4.211 20.122 5.731 1.00 45.00 82 THR A C 1
ATOM 643 O O . THR A 1 82 ? 4.713 21.073 5.144 1.00 45.00 82 THR A O 1
ATOM 646 N N . LEU A 1 83 ? 4.709 18.894 5.637 1.00 49.84 83 LEU A N 1
ATOM 647 C CA . LEU A 1 83 ? 5.697 18.498 4.650 1.00 49.84 83 LEU A CA 1
ATOM 648 C C . LEU A 1 83 ? 5.126 17.292 3.920 1.00 49.84 83 LEU A C 1
ATOM 650 O O . LEU A 1 83 ? 4.899 16.234 4.508 1.00 49.84 83 LEU A O 1
ATOM 654 N N . MET A 1 84 ? 4.866 17.477 2.627 1.00 41.66 84 MET A N 1
ATOM 655 C CA . MET A 1 84 ? 4.647 16.398 1.668 1.00 41.66 84 MET A CA 1
ATOM 656 C C . MET A 1 84 ? 5.934 15.561 1.579 1.00 41.66 84 MET A C 1
ATOM 658 O O . MET A 1 84 ? 6.693 15.663 0.620 1.00 41.66 84 MET A O 1
ATOM 662 N N . ASN A 1 85 ? 6.222 14.758 2.602 1.00 46.59 85 ASN A N 1
ATOM 663 C CA . ASN A 1 85 ? 7.397 13.900 2.619 1.00 46.59 85 ASN A CA 1
ATOM 664 C C . ASN A 1 85 ? 7.118 12.671 1.754 1.00 46.59 85 ASN A C 1
ATOM 666 O O . ASN A 1 85 ? 6.545 11.683 2.205 1.00 46.59 85 ASN A O 1
ATOM 670 N N . THR A 1 86 ? 7.529 12.756 0.488 1.00 48.28 86 THR A N 1
ATOM 671 C CA . THR A 1 86 ? 7.645 11.593 -0.396 1.00 48.28 86 THR A CA 1
ATOM 672 C C . THR A 1 86 ? 8.931 10.871 -0.023 1.00 48.28 86 THR A C 1
ATOM 674 O O . THR A 1 86 ? 10.019 11.263 -0.444 1.00 48.28 86 THR A O 1
ATOM 677 N N . ILE A 1 87 ? 8.829 9.841 0.811 1.00 57.50 87 ILE A N 1
ATOM 678 C CA . ILE A 1 87 ? 9.995 9.041 1.190 1.00 57.50 87 ILE A CA 1
ATOM 679 C C . ILE A 1 87 ? 10.172 7.956 0.126 1.00 57.50 87 ILE A C 1
ATOM 681 O O . ILE A 1 87 ? 9.339 7.056 0.014 1.00 57.50 87 ILE A O 1
ATOM 685 N N . ARG A 1 88 ? 11.250 8.054 -0.663 1.00 47.09 88 ARG A N 1
ATOM 686 C CA . ARG A 1 88 ? 11.710 6.962 -1.534 1.00 47.09 88 ARG A CA 1
ATOM 687 C C . ARG A 1 88 ? 12.294 5.838 -0.676 1.00 47.09 88 ARG A C 1
ATOM 689 O O . ARG A 1 88 ? 13.090 6.096 0.232 1.00 47.09 88 ARG A O 1
ATOM 696 N N . CYS A 1 89 ? 11.922 4.600 -0.973 1.00 44.84 89 CYS A N 1
ATOM 697 C CA . CYS A 1 89 ? 12.617 3.406 -0.496 1.00 44.84 89 CYS A CA 1
ATOM 698 C C . CYS A 1 89 ? 13.227 2.703 -1.706 1.00 44.84 89 CYS A C 1
ATOM 700 O O . CYS A 1 89 ? 12.495 2.029 -2.417 1.00 44.84 89 CYS A O 1
ATOM 702 N N . GLN A 1 90 ? 14.526 2.887 -1.955 1.00 45.41 90 GLN A N 1
ATOM 703 C CA . GLN A 1 90 ? 15.232 2.071 -2.946 1.00 45.41 90 GLN A CA 1
ATOM 704 C C . GLN A 1 90 ? 15.279 0.632 -2.424 1.00 45.41 90 GLN A C 1
ATOM 706 O O . GLN A 1 90 ? 15.763 0.427 -1.313 1.00 45.41 90 GLN A O 1
ATOM 711 N N . VAL A 1 91 ? 14.713 -0.291 -3.203 1.00 45.00 91 VAL A N 1
ATOM 712 C CA . VAL A 1 91 ? 14.895 -1.744 -3.076 1.00 45.00 91 VAL A CA 1
ATOM 713 C C . VAL A 1 91 ? 16.008 -2.203 -4.005 1.00 45.00 91 VAL A C 1
ATOM 715 O O . VAL A 1 91 ? 16.206 -1.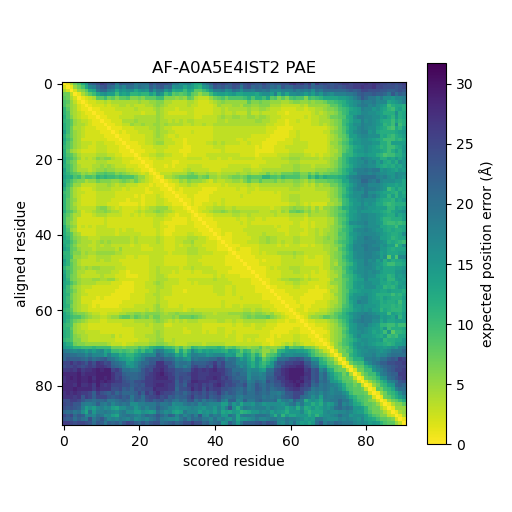528 -5.043 1.00 45.00 91 VAL A O 1
#